Protein AF-A0A3C7W5Q2-F1 (afdb_monomer_lite)

Foldseek 3Di:
DPPPPDPPLVVQVVVLVVQLVVCVVVVPDPNVVSVCSCLPRCVVVVSDPNVVSVCVCPPPVNVVVVVVVVVVVVCVVVVVVVVVVVVVCVVPVVPPD

Structure (mmCIF, N/CA/C/O backbone):
data_AF-A0A3C7W5Q2-F1
#
_entry.id   AF-A0A3C7W5Q2-F1
#
loop_
_atom_site.group_PDB
_atom_site.id
_atom_site.type_symbol
_atom_site.label_atom_id
_atom_site.label_alt_id
_atom_site.label_comp_id
_atom_site.label_asym_id
_atom_site.label_entity_id
_atom_site.label_seq_id
_atom_site.pdbx_PDB_ins_code
_atom_site.Cartn_x
_atom_site.Cartn_y
_atom_site.Cartn_z
_atom_site.occupancy
_atom_site.B_iso_or_equiv
_atom_site.auth_seq_id
_atom_site.auth_comp_id
_atom_site.auth_asym_id
_atom_site.auth_atom_id
_atom_site.pdbx_PDB_model_num
ATOM 1 N N . MET A 1 1 ? -21.790 -16.860 13.329 1.00 45.69 1 MET A N 1
ATOM 2 C CA . MET A 1 1 ? -22.391 -16.917 14.684 1.00 45.6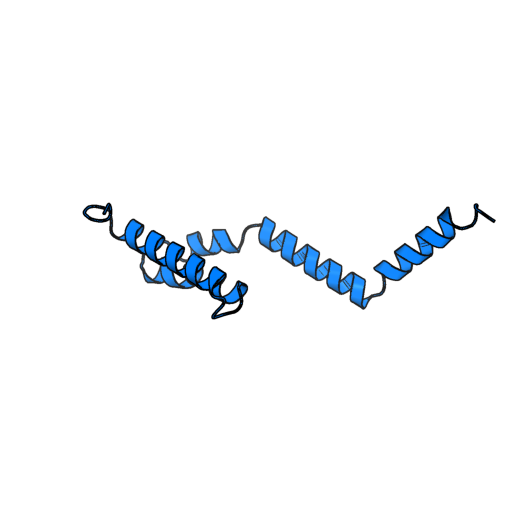9 1 MET A CA 1
ATOM 3 C C . MET A 1 1 ? -21.328 -16.984 15.803 1.00 45.69 1 MET A C 1
ATOM 5 O O . MET A 1 1 ? -21.546 -17.650 16.798 1.00 45.69 1 MET A O 1
ATOM 9 N N . ALA A 1 2 ? -20.196 -16.266 15.691 1.00 52.53 2 ALA A N 1
ATOM 10 C CA . ALA A 1 2 ? -19.092 -16.318 16.675 1.00 52.53 2 ALA A CA 1
ATOM 11 C C . ALA A 1 2 ? -18.654 -14.933 17.215 1.00 52.53 2 ALA A C 1
ATOM 13 O O . ALA A 1 2 ? -17.579 -14.800 17.785 1.00 52.53 2 ALA A O 1
ATOM 14 N N . ALA A 1 3 ? -19.464 -13.886 17.018 1.00 57.75 3 ALA A N 1
ATOM 15 C CA . ALA A 1 3 ? -19.103 -12.506 17.375 1.00 57.75 3 ALA A CA 1
ATOM 16 C C . ALA A 1 3 ? -19.516 -12.090 18.802 1.00 57.75 3 ALA A C 1
ATOM 18 O O . ALA A 1 3 ? -19.048 -11.072 19.305 1.00 57.75 3 ALA A O 1
ATOM 19 N N . ALA A 1 4 ? -20.391 -12.854 19.463 1.00 55.75 4 ALA A N 1
ATOM 20 C CA . ALA A 1 4 ? -20.905 -12.509 20.785 1.00 55.75 4 ALA A CA 1
ATOM 21 C C . ALA A 1 4 ? -19.862 -12.852 21.865 1.00 55.75 4 ALA A C 1
ATOM 23 O O . ALA A 1 4 ? -19.787 -13.991 22.315 1.00 55.75 4 ALA A O 1
ATOM 24 N N . GLY A 1 5 ? -19.028 -11.873 22.232 1.00 70.38 5 GLY A N 1
ATOM 25 C CA . GLY A 1 5 ? -18.045 -11.979 23.322 1.00 70.38 5 GLY A CA 1
ATOM 26 C C . GLY A 1 5 ? -16.597 -11.643 22.948 1.00 70.38 5 GLY A C 1
ATOM 27 O O . GLY A 1 5 ? -15.733 -11.670 23.818 1.00 70.38 5 GLY A O 1
ATOM 28 N N . GLN A 1 6 ? -16.309 -11.320 21.683 1.00 77.44 6 GLN A N 1
ATOM 29 C CA . GLN A 1 6 ? -14.967 -10.891 21.274 1.00 77.44 6 GLN A CA 1
ATOM 30 C C . GLN A 1 6 ? -14.714 -9.423 21.659 1.00 77.44 6 GLN A C 1
ATOM 32 O O . GLN A 1 6 ? -15.632 -8.602 21.566 1.00 77.44 6 GLN A O 1
ATOM 37 N N . PRO A 1 7 ? -13.483 -9.065 22.063 1.00 84.38 7 PRO A N 1
ATOM 38 C CA . PRO A 1 7 ? -13.144 -7.689 22.393 1.00 84.38 7 PRO A CA 1
ATOM 39 C C . PRO A 1 7 ? -13.307 -6.789 21.157 1.00 84.38 7 PRO A C 1
ATOM 41 O O . PRO A 1 7 ? -12.972 -7.178 20.038 1.00 84.38 7 PRO A O 1
ATOM 44 N N . VAL A 1 8 ? -13.813 -5.568 21.369 1.00 86.00 8 VAL A N 1
ATOM 45 C CA . VAL A 1 8 ? -14.139 -4.587 20.311 1.00 86.00 8 VAL A CA 1
ATOM 46 C C . VAL A 1 8 ? -13.026 -4.415 19.258 1.00 86.00 8 VAL A C 1
ATOM 48 O O . VAL A 1 8 ? -13.357 -4.406 18.071 1.00 86.00 8 VAL A O 1
ATOM 51 N N . PRO A 1 9 ? -11.725 -4.375 19.617 1.00 88.00 9 PRO A N 1
ATOM 52 C CA . PRO A 1 9 ? -10.640 -4.291 18.638 1.00 88.00 9 PRO A CA 1
ATOM 53 C C . PRO A 1 9 ? -10.646 -5.417 17.594 1.00 88.00 9 PRO A C 1
ATOM 55 O O . PRO A 1 9 ? -10.415 -5.165 16.414 1.00 88.00 9 PRO A O 1
ATOM 58 N N . VAL A 1 10 ? -10.967 -6.652 17.996 1.00 90.31 10 VAL A N 1
ATOM 59 C CA . VAL A 1 10 ? -10.998 -7.817 17.093 1.00 90.31 10 VAL A CA 1
ATOM 60 C C . VAL A 1 10 ? -12.120 -7.678 16.067 1.00 90.31 10 VAL A C 1
ATOM 62 O O . VAL A 1 10 ? -11.924 -7.980 14.891 1.00 90.31 10 VAL A O 1
ATOM 65 N N . LEU A 1 11 ? -13.281 -7.174 16.491 1.00 91.25 11 LEU A N 1
ATOM 66 C CA . LEU A 1 11 ? -14.417 -6.939 15.599 1.00 91.25 11 LEU A CA 1
ATOM 67 C C . LEU A 1 11 ? -14.100 -5.857 14.562 1.00 91.25 11 LEU A C 1
ATOM 69 O O . LEU A 1 11 ? -14.429 -6.028 13.390 1.00 91.25 11 LEU A O 1
ATOM 73 N N . VAL A 1 12 ? -13.424 -4.780 14.975 1.00 91.69 12 VAL A N 1
ATOM 74 C CA . VAL A 1 12 ? -13.002 -3.705 14.065 1.00 91.69 12 VAL A CA 1
ATOM 75 C C . VAL A 1 12 ? -12.015 -4.232 13.027 1.00 91.69 12 VAL A C 1
ATOM 77 O O . VAL A 1 12 ? -12.227 -4.032 11.833 1.00 91.69 12 VAL A O 1
ATOM 80 N N . VAL A 1 13 ? -10.972 -4.952 13.451 1.00 93.31 13 VAL A N 1
ATOM 81 C CA . VAL A 1 13 ? -9.978 -5.525 12.528 1.00 93.31 13 VAL A CA 1
ATOM 82 C C . VAL A 1 13 ? -10.635 -6.491 11.543 1.00 93.31 13 VAL A C 1
ATOM 84 O O . VAL A 1 13 ? -10.372 -6.412 10.344 1.00 93.31 13 VAL A O 1
ATOM 87 N N . ALA A 1 14 ? -11.526 -7.364 12.019 1.00 93.62 14 ALA A N 1
ATOM 88 C CA . ALA A 1 14 ? -12.246 -8.300 11.161 1.00 93.62 14 ALA A CA 1
ATOM 89 C C . ALA A 1 14 ? -13.153 -7.578 10.150 1.00 93.62 14 ALA A C 1
ATOM 91 O O . ALA A 1 14 ? -13.166 -7.943 8.975 1.00 93.62 14 ALA A O 1
ATOM 92 N N . ALA A 1 15 ? -13.871 -6.535 10.575 1.00 93.75 15 ALA A N 1
ATOM 93 C CA . ALA A 1 15 ? -14.715 -5.739 9.687 1.00 93.75 15 ALA A CA 1
ATOM 94 C C . ALA A 1 15 ? -13.890 -5.032 8.601 1.00 93.75 15 ALA A C 1
ATOM 96 O O . ALA A 1 15 ? -14.250 -5.091 7.425 1.00 93.75 15 ALA A O 1
ATOM 97 N N . VAL A 1 16 ? -12.758 -4.427 8.976 1.00 94.12 16 VAL A N 1
ATOM 98 C CA . VAL A 1 16 ? -11.824 -3.790 8.033 1.00 94.12 16 VAL A CA 1
ATOM 99 C C . VAL A 1 16 ? -11.253 -4.814 7.052 1.00 94.12 16 VAL A C 1
ATOM 101 O O . VAL A 1 16 ? -11.226 -4.557 5.852 1.00 94.12 16 VAL A O 1
ATOM 104 N N . ALA A 1 17 ? -10.848 -5.992 7.529 1.00 93.94 17 ALA A N 1
ATOM 105 C CA . ALA A 1 17 ? -10.315 -7.051 6.676 1.00 93.94 17 ALA A CA 1
ATOM 106 C C . ALA A 1 17 ? -11.353 -7.550 5.657 1.00 93.94 17 ALA A C 1
ATOM 108 O O . ALA A 1 17 ? -11.047 -7.655 4.469 1.00 93.94 17 ALA A O 1
ATOM 109 N N . VAL A 1 18 ? -12.591 -7.806 6.096 1.00 95.44 18 VAL A N 1
ATOM 110 C CA . VAL A 1 18 ? -13.689 -8.206 5.202 1.00 95.44 18 VAL A CA 1
ATOM 111 C C . VAL A 1 18 ? -13.984 -7.106 4.187 1.00 95.44 18 VAL A C 1
ATOM 113 O O . VAL A 1 18 ? -14.136 -7.404 3.005 1.00 95.44 18 VAL A O 1
ATOM 116 N N . LEU A 1 19 ? -14.006 -5.841 4.614 1.00 94.06 19 LEU A N 1
ATOM 117 C CA . LEU A 1 19 ? -14.204 -4.709 3.714 1.00 94.06 19 LEU A CA 1
ATOM 118 C C . LEU A 1 19 ? -13.115 -4.649 2.632 1.00 94.06 19 LEU A C 1
ATOM 120 O O . LEU A 1 19 ? -13.450 -4.526 1.456 1.00 94.06 19 LEU A O 1
ATOM 124 N N . CYS A 1 20 ? -11.839 -4.801 3.004 1.00 94.38 20 CYS A N 1
ATOM 125 C CA . CYS A 1 20 ? -10.731 -4.839 2.047 1.00 94.38 20 CYS A CA 1
ATOM 126 C C . CYS A 1 20 ? -10.874 -5.990 1.048 1.00 94.38 20 CYS A C 1
ATOM 128 O O . CYS A 1 20 ? -10.709 -5.772 -0.148 1.00 94.38 20 CYS A O 1
ATOM 130 N N . VAL A 1 21 ? -11.223 -7.196 1.511 1.00 94.75 21 VAL A N 1
ATOM 131 C CA . VAL A 1 21 ? -11.431 -8.358 0.630 1.00 94.75 21 VAL A CA 1
ATOM 132 C C . VAL A 1 21 ? -12.567 -8.101 -0.357 1.00 94.75 21 VAL A C 1
ATOM 134 O O . VAL A 1 21 ? -12.406 -8.326 -1.553 1.00 94.75 21 VAL A O 1
ATOM 137 N N . VAL A 1 22 ? -13.699 -7.588 0.126 1.00 95.31 22 VAL A N 1
ATOM 138 C CA . VAL A 1 22 ? -14.845 -7.240 -0.722 1.00 95.31 22 VAL A CA 1
ATOM 139 C C . VAL A 1 22 ? -14.429 -6.194 -1.759 1.00 95.31 22 VAL A C 1
ATOM 141 O O . VAL A 1 22 ? -14.668 -6.381 -2.948 1.00 95.31 22 VAL A O 1
ATOM 144 N N . TRP A 1 23 ? -13.747 -5.123 -1.355 1.00 95.19 23 TRP A N 1
ATOM 145 C CA . TRP A 1 23 ? -13.309 -4.080 -2.288 1.00 95.19 23 TRP A CA 1
ATOM 146 C C . TRP A 1 23 ? -12.214 -4.541 -3.254 1.00 95.19 23 TRP A C 1
ATOM 148 O O . TRP A 1 23 ? -12.170 -4.051 -4.375 1.00 95.19 23 TRP A O 1
ATOM 158 N N . TRP A 1 24 ? -11.358 -5.491 -2.887 1.00 93.38 24 TRP A N 1
ATOM 159 C CA . TRP A 1 24 ? -10.425 -6.085 -3.847 1.00 93.38 24 TRP A CA 1
ATOM 160 C C . TRP A 1 24 ? -11.126 -6.960 -4.888 1.00 93.38 24 TRP A C 1
ATOM 162 O O . TRP A 1 24 ? -10.667 -7.008 -6.019 1.00 93.38 24 TRP A O 1
ATOM 172 N N . ILE A 1 25 ? -12.233 -7.624 -4.539 1.00 94.88 25 ILE A N 1
ATOM 173 C CA . ILE A 1 25 ? -12.992 -8.466 -5.480 1.00 94.88 25 ILE A CA 1
ATOM 174 C C . ILE A 1 25 ? -13.841 -7.619 -6.431 1.00 94.88 25 ILE A C 1
ATOM 176 O O . ILE A 1 25 ? -13.900 -7.899 -7.625 1.00 94.88 25 ILE A O 1
ATOM 180 N N . P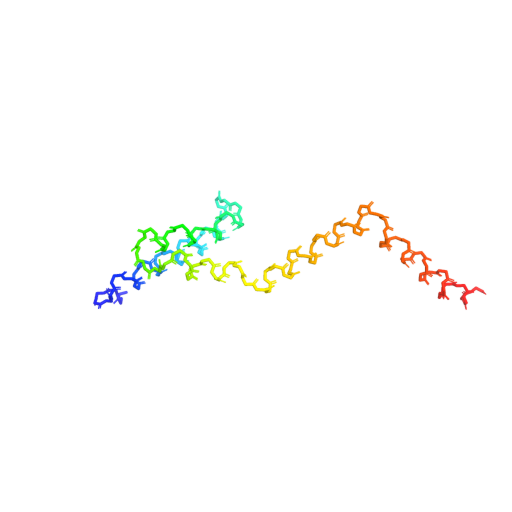HE A 1 26 ? -14.533 -6.610 -5.900 1.00 95.25 26 PHE A N 1
ATOM 181 C CA . PHE A 1 26 ? -15.456 -5.785 -6.686 1.00 95.25 26 PHE A CA 1
ATOM 182 C C . PHE A 1 26 ? -14.785 -4.575 -7.346 1.00 95.25 26 PHE A C 1
ATOM 184 O O . PHE A 1 26 ? -15.441 -3.880 -8.116 1.00 95.25 26 PHE A O 1
ATOM 191 N N . GLU A 1 27 ? -13.519 -4.306 -7.015 1.00 91.62 27 GLU A N 1
ATOM 192 C CA . GLU A 1 27 ? -12.705 -3.197 -7.527 1.00 91.62 27 GLU A CA 1
ATOM 193 C C . GLU A 1 27 ? -13.454 -1.847 -7.662 1.00 91.62 27 GLU A C 1
ATOM 195 O O . GLU A 1 27 ? -13.335 -1.176 -8.689 1.00 91.62 27 GLU A O 1
ATOM 200 N N . PRO A 1 28 ? -14.215 -1.375 -6.647 1.00 90.75 28 PRO A N 1
ATOM 201 C CA . PRO A 1 28 ? -14.863 -0.065 -6.733 1.00 90.75 28 PRO A CA 1
ATOM 202 C C . PRO A 1 28 ? -13.837 1.082 -6.753 1.00 90.75 28 PRO A C 1
ATOM 204 O O . PRO A 1 28 ? -14.144 2.188 -7.193 1.00 90.75 28 PRO A O 1
ATOM 207 N N . LEU A 1 29 ? -12.623 0.824 -6.257 1.00 90.94 29 LEU A N 1
ATOM 208 C CA . LEU A 1 29 ? -11.479 1.728 -6.239 1.00 90.94 29 LEU A CA 1
ATOM 209 C C . LEU A 1 29 ? -10.218 0.967 -6.673 1.00 90.94 29 LEU A C 1
ATOM 211 O O . LEU A 1 29 ? -10.144 -0.249 -6.477 1.00 90.94 29 LEU A O 1
ATOM 215 N N . PRO A 1 30 ? -9.188 1.666 -7.191 1.00 91.06 30 PRO A N 1
ATOM 216 C CA . PRO A 1 30 ? -7.907 1.046 -7.499 1.00 91.06 30 PRO A CA 1
ATOM 217 C C . PRO A 1 30 ? -7.325 0.322 -6.281 1.00 91.06 30 PRO A C 1
ATOM 219 O O . PRO A 1 30 ? -7.307 0.874 -5.178 1.00 91.06 30 PRO A O 1
ATOM 222 N N . ILE A 1 31 ? -6.770 -0.873 -6.500 1.00 91.12 31 ILE A N 1
ATOM 223 C CA . ILE A 1 31 ? -6.171 -1.729 -5.459 1.00 91.12 31 ILE A CA 1
ATOM 224 C C . ILE A 1 31 ? -5.258 -0.948 -4.488 1.00 91.12 31 ILE A C 1
ATOM 226 O O . ILE A 1 31 ? -5.411 -1.143 -3.280 1.00 91.12 31 ILE A O 1
ATOM 230 N N . PRO A 1 32 ? -4.369 -0.025 -4.933 1.00 89.56 32 PRO A N 1
ATOM 231 C CA . PRO A 1 32 ? -3.520 0.740 -4.017 1.00 89.56 32 PRO A CA 1
ATOM 232 C C . PRO A 1 32 ? -4.305 1.615 -3.035 1.00 89.56 32 PRO A C 1
ATOM 234 O O . PRO A 1 32 ? -3.903 1.74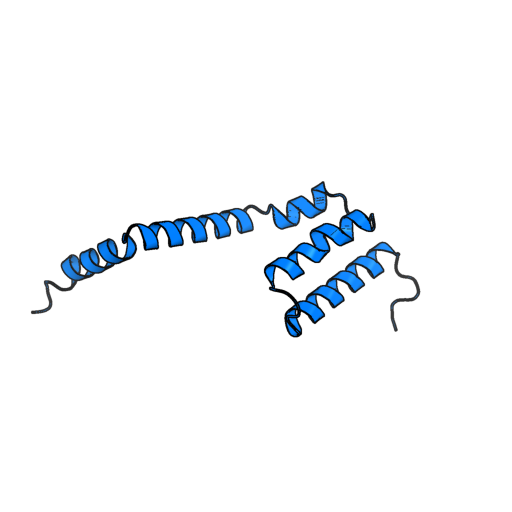4 -1.884 1.00 89.56 32 PRO A O 1
ATOM 237 N N . VAL A 1 33 ? -5.427 2.193 -3.472 1.00 91.19 33 VAL A N 1
ATOM 238 C CA . VAL A 1 33 ? -6.275 3.056 -2.637 1.00 91.19 33 VAL A CA 1
ATOM 239 C C . VAL A 1 33 ? -6.986 2.220 -1.578 1.00 91.19 33 VAL A C 1
ATOM 241 O O . VAL A 1 33 ? -6.946 2.566 -0.400 1.00 91.19 33 VAL A O 1
ATOM 244 N N . THR A 1 34 ? -7.559 1.078 -1.969 1.00 92.75 34 THR A N 1
ATOM 245 C CA . THR A 1 34 ? -8.174 0.125 -1.030 1.00 92.75 34 THR A CA 1
ATOM 246 C C . THR A 1 34 ? -7.162 -0.370 0.004 1.00 92.75 34 THR A C 1
ATOM 248 O O . THR A 1 34 ? -7.469 -0.434 1.193 1.00 92.75 34 THR A O 1
ATOM 251 N N . SER A 1 35 ? -5.922 -0.641 -0.409 1.00 91.44 35 SER A N 1
ATOM 252 C CA . SER A 1 35 ? -4.858 -1.084 0.499 1.00 91.44 35 SER A CA 1
ATOM 253 C C . SER A 1 35 ? -4.445 -0.033 1.533 1.00 91.44 35 SER A C 1
ATOM 255 O O . SER A 1 35 ? -3.859 -0.404 2.544 1.00 91.44 35 SER A O 1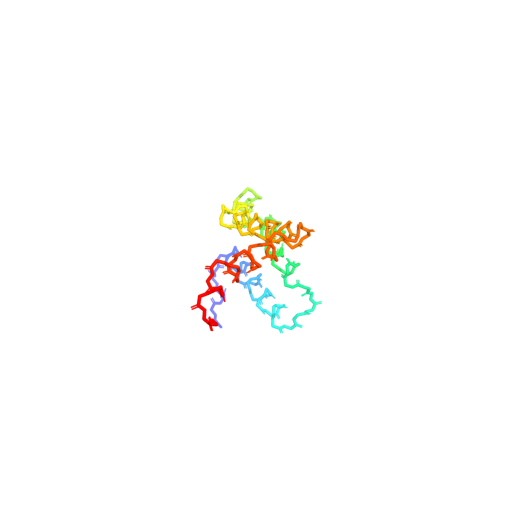
ATOM 257 N N . LEU A 1 36 ? -4.753 1.255 1.339 1.00 92.06 36 LEU A N 1
ATOM 258 C CA . LEU A 1 36 ? -4.510 2.314 2.332 1.00 92.06 36 LEU A CA 1
ATOM 259 C C . LEU A 1 36 ? -5.632 2.432 3.373 1.00 92.06 36 LEU A C 1
ATOM 261 O O . LEU A 1 36 ? -5.478 3.143 4.363 1.00 92.06 36 LEU A O 1
ATOM 265 N N . LEU A 1 37 ? -6.757 1.739 3.192 1.00 92.62 37 LEU A N 1
ATOM 266 C CA . LEU A 1 37 ? -7.898 1.836 4.100 1.00 92.62 37 LEU A CA 1
ATOM 267 C C . LEU A 1 37 ? -7.561 1.414 5.547 1.00 92.62 37 LEU A C 1
ATOM 269 O O . LEU A 1 37 ? -7.880 2.177 6.463 1.00 92.62 37 LEU A O 1
ATOM 273 N N . PRO A 1 38 ? -6.855 0.293 5.805 1.00 91.69 38 PRO A N 1
ATOM 274 C CA . PRO A 1 38 ? -6.434 -0.068 7.160 1.00 91.69 38 PRO A CA 1
ATOM 275 C C . PRO A 1 38 ? -5.490 0.963 7.791 1.00 91.69 38 PRO A C 1
ATOM 277 O O . PRO A 1 38 ? -5.562 1.180 9.001 1.00 91.69 38 PRO A O 1
ATOM 280 N N . LEU A 1 39 ? -4.659 1.632 6.976 1.00 92.19 39 LEU A N 1
ATOM 281 C CA . LEU A 1 39 ? -3.744 2.686 7.424 1.00 92.19 39 LEU A CA 1
ATOM 282 C C . LEU A 1 39 ? -4.497 3.837 8.105 1.00 92.19 39 LEU A C 1
ATOM 284 O O . LEU A 1 39 ? -4.012 4.394 9.083 1.00 92.19 39 LEU A O 1
ATOM 288 N N . ALA A 1 40 ? -5.680 4.186 7.595 1.00 90.25 40 ALA A N 1
ATOM 289 C CA . ALA A 1 40 ? -6.510 5.251 8.147 1.00 90.25 40 ALA A CA 1
ATOM 290 C C . ALA A 1 40 ? -7.462 4.743 9.240 1.00 90.25 40 ALA A C 1
ATOM 292 O O . ALA A 1 40 ? -7.572 5.351 10.302 1.00 90.25 40 ALA A O 1
ATOM 293 N N . VAL A 1 41 ? -8.152 3.624 9.003 1.00 92.06 41 VAL A N 1
ATOM 294 C CA . VAL A 1 41 ? -9.263 3.181 9.861 1.00 92.06 41 VAL A CA 1
ATOM 295 C C . VAL A 1 41 ? -8.783 2.600 11.193 1.00 92.06 41 VAL A C 1
ATOM 297 O O . VAL A 1 41 ? -9.383 2.888 12.227 1.00 92.06 41 VAL A O 1
ATOM 300 N N . LEU A 1 42 ? -7.701 1.815 11.205 1.00 91.88 42 LEU A N 1
ATOM 301 C CA . LEU A 1 42 ? -7.204 1.170 12.428 1.00 91.88 42 LEU A CA 1
ATOM 302 C C . LEU A 1 42 ? -6.710 2.159 13.502 1.00 91.88 42 LEU A C 1
ATOM 304 O O . LEU A 1 42 ? -7.077 1.968 14.666 1.00 91.88 42 LEU A O 1
ATOM 308 N N . PRO A 1 43 ? -5.944 3.220 13.171 1.00 91.88 43 PRO A N 1
ATOM 309 C CA . PRO A 1 43 ? -5.564 4.214 14.168 1.00 91.88 43 PRO A CA 1
ATOM 310 C C . PRO A 1 43 ? -6.719 5.129 14.575 1.00 91.88 43 PRO A C 1
ATOM 312 O O . PRO A 1 43 ? -6.817 5.482 15.748 1.00 91.88 43 PRO A O 1
ATOM 315 N N . LEU A 1 44 ? -7.641 5.460 13.661 1.00 90.38 44 LEU A N 1
ATOM 316 C CA . LEU A 1 44 ? -8.846 6.230 14.006 1.00 90.38 44 LEU A CA 1
ATOM 317 C C . LEU A 1 44 ? -9.770 5.470 14.965 1.00 90.38 44 LEU A C 1
ATOM 319 O O . LEU A 1 44 ? -10.394 6.077 15.831 1.00 90.38 44 LEU A O 1
ATOM 323 N N . ALA A 1 45 ? -9.835 4.145 14.841 1.00 89.19 45 ALA A N 1
ATOM 324 C CA . ALA A 1 45 ? -10.585 3.289 15.752 1.00 89.19 45 ALA A CA 1
ATOM 325 C C . ALA A 1 45 ? -9.855 3.012 17.084 1.00 89.19 45 ALA A C 1
ATOM 327 O O . ALA A 1 45 ? -10.382 2.279 17.919 1.00 89.19 45 ALA A O 1
ATOM 328 N N . GLY A 1 46 ? -8.649 3.560 17.289 1.00 87.31 46 GLY A N 1
ATOM 329 C CA . GLY A 1 46 ? -7.854 3.364 18.507 1.00 87.31 46 GLY A CA 1
ATOM 330 C C . GLY A 1 46 ? -7.331 1.937 18.700 1.00 87.31 46 GLY A C 1
ATOM 331 O O . GLY A 1 46 ? -6.944 1.578 19.808 1.00 87.31 46 GLY A O 1
ATOM 332 N N . VAL A 1 47 ? -7.338 1.114 17.645 1.00 90.75 47 VAL A N 1
ATOM 333 C CA . VAL A 1 47 ? -6.890 -0.289 17.694 1.00 90.75 47 VAL A CA 1
ATOM 334 C C . VAL A 1 47 ? -5.366 -0.374 17.697 1.00 90.75 47 VAL A C 1
ATOM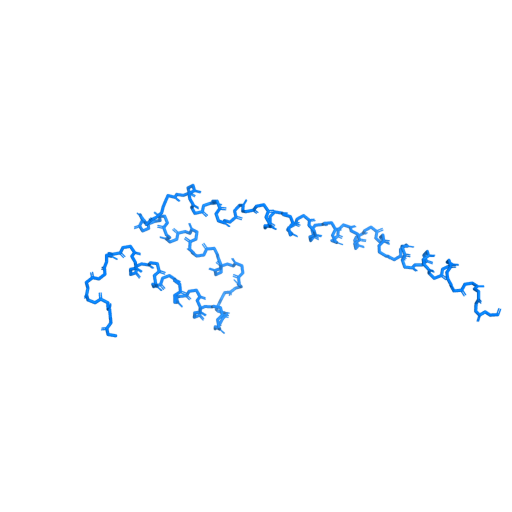 336 O O . VAL A 1 47 ? -4.799 -1.199 18.406 1.00 90.75 47 VAL A O 1
ATOM 339 N N . LEU A 1 48 ? -4.716 0.468 16.893 1.00 90.88 48 LEU A N 1
ATOM 340 C CA . LEU A 1 48 ? -3.264 0.537 16.748 1.00 90.88 48 LEU A CA 1
ATOM 341 C C . LEU A 1 48 ? -2.809 1.994 16.754 1.00 90.88 48 LEU A C 1
ATOM 343 O O . LEU A 1 48 ? -3.555 2.895 16.372 1.00 90.88 48 LEU A O 1
ATOM 347 N N . THR A 1 49 ? -1.564 2.241 17.133 1.00 91.38 49 THR A N 1
ATOM 348 C CA . THR A 1 49 ? -0.959 3.569 17.009 1.00 91.38 49 THR A CA 1
ATOM 349 C C . THR A 1 49 ? -0.586 3.875 15.550 1.00 91.38 49 THR A C 1
ATOM 351 O O . THR A 1 49 ? -0.292 2.960 14.771 1.00 91.38 49 THR A O 1
ATOM 354 N N . PRO A 1 50 ? -0.517 5.161 15.150 1.00 88.88 50 PRO A N 1
ATOM 355 C CA . PRO A 1 50 ? -0.054 5.538 13.812 1.00 88.88 50 PRO A CA 1
ATOM 356 C C . PRO A 1 50 ? 1.350 5.009 13.488 1.00 88.88 50 PRO A C 1
ATOM 358 O O . PRO A 1 50 ? 1.641 4.689 12.338 1.00 88.88 50 PRO A O 1
ATOM 361 N N . ALA A 1 51 ? 2.212 4.888 14.503 1.00 90.44 51 ALA A N 1
ATOM 362 C CA . ALA A 1 51 ? 3.556 4.348 14.350 1.00 90.44 51 ALA A CA 1
ATOM 363 C C . ALA A 1 51 ? 3.533 2.847 14.020 1.00 90.44 51 ALA A C 1
ATOM 365 O O . ALA A 1 51 ? 4.176 2.437 13.057 1.00 90.44 51 ALA A O 1
ATOM 366 N N . GLU A 1 52 ? 2.769 2.041 14.763 1.00 91.38 52 GLU A N 1
ATOM 367 C CA . GLU A 1 52 ? 2.645 0.591 14.528 1.00 91.38 52 GLU A CA 1
ATOM 368 C C . GLU A 1 52 ? 2.076 0.288 13.143 1.00 91.38 52 GLU A C 1
ATOM 370 O O . GLU A 1 52 ? 2.591 -0.562 12.416 1.00 91.38 52 GLU A O 1
ATOM 375 N N . VAL A 1 53 ? 1.046 1.032 12.747 1.00 91.00 53 VAL A N 1
ATOM 376 C CA . VAL A 1 53 ? 0.429 0.901 11.427 1.00 91.00 53 VAL A CA 1
ATOM 377 C C . VAL A 1 53 ? 1.397 1.355 10.333 1.00 91.00 53 VAL A C 1
ATOM 379 O O . VAL A 1 53 ? 1.554 0.665 9.329 1.00 91.00 53 VAL A O 1
ATOM 382 N N . GLY A 1 54 ? 2.127 2.452 10.548 1.00 89.88 54 GLY A N 1
ATOM 383 C CA . GLY A 1 54 ? 3.151 2.937 9.623 1.00 89.88 54 GLY A CA 1
ATOM 384 C C . GLY A 1 54 ? 4.290 1.941 9.382 1.00 89.88 54 GLY A C 1
ATOM 385 O O . GLY A 1 54 ? 4.758 1.829 8.250 1.00 89.88 54 GLY A O 1
ATOM 386 N N . GLN A 1 55 ? 4.699 1.166 10.393 1.00 91.19 55 GLN A N 1
ATOM 387 C CA . GLN A 1 55 ? 5.746 0.143 10.239 1.00 91.19 55 GLN A CA 1
ATOM 388 C C . GLN A 1 55 ? 5.357 -0.960 9.243 1.00 91.19 55 GLN A C 1
ATOM 390 O O . GLN A 1 55 ? 6.212 -1.449 8.506 1.00 91.19 55 GLN A O 1
ATOM 395 N N . ALA A 1 56 ? 4.072 -1.322 9.165 1.00 88.88 56 ALA A N 1
ATOM 396 C CA . ALA A 1 56 ? 3.606 -2.334 8.217 1.00 88.88 56 ALA A CA 1
ATOM 397 C C . ALA A 1 56 ? 3.728 -1.867 6.752 1.00 88.88 56 ALA A C 1
ATOM 399 O O . ALA A 1 56 ? 4.077 -2.658 5.876 1.00 88.88 56 ALA A O 1
ATOM 400 N N . TYR A 1 57 ? 3.495 -0.578 6.487 1.00 89.50 57 TYR A N 1
ATOM 401 C CA . TYR A 1 57 ? 3.570 0.008 5.141 1.00 89.50 57 TYR A CA 1
ATOM 402 C C . TYR A 1 57 ? 4.981 0.488 4.779 1.00 89.50 57 TYR A C 1
ATOM 404 O O . TYR A 1 57 ? 5.353 0.497 3.608 1.00 89.50 57 TYR A O 1
ATOM 412 N N . GLY A 1 58 ? 5.781 0.856 5.780 1.00 89.81 58 GLY A N 1
ATOM 413 C CA . GLY A 1 58 ? 7.181 1.254 5.640 1.00 89.81 58 GLY A CA 1
ATOM 414 C C . GLY A 1 58 ? 8.169 0.087 5.648 1.00 89.81 58 GLY A C 1
ATOM 415 O O . GLY A 1 58 ? 9.360 0.311 5.854 1.00 89.81 58 GLY A O 1
ATOM 416 N N . SER A 1 59 ? 7.700 -1.152 5.462 1.00 92.38 59 SER A N 1
ATOM 417 C CA . SER A 1 59 ? 8.561 -2.335 5.481 1.00 92.38 59 SER A CA 1
ATOM 418 C C . SER A 1 59 ? 9.708 -2.203 4.468 1.00 92.38 59 SER A C 1
ATOM 420 O O . SER A 1 59 ? 9.467 -1.806 3.320 1.00 92.38 59 SER A O 1
ATOM 422 N N . PRO A 1 60 ? 10.945 -2.599 4.830 1.00 94.50 60 PRO A N 1
ATOM 423 C CA . PRO A 1 60 ? 12.084 -2.578 3.916 1.00 94.50 60 PRO A CA 1
ATOM 424 C C . PRO A 1 60 ? 11.794 -3.270 2.582 1.00 94.50 60 PRO A C 1
ATOM 426 O O . PRO A 1 60 ? 12.230 -2.793 1.542 1.00 94.50 60 PRO A O 1
ATOM 429 N N . LEU A 1 61 ? 11.002 -4.349 2.581 1.00 95.56 61 LEU A N 1
ATOM 430 C CA . LEU A 1 61 ? 10.629 -5.062 1.356 1.00 95.56 61 LEU A CA 1
ATOM 431 C C . LEU A 1 61 ? 9.797 -4.202 0.394 1.00 95.56 61 LEU A C 1
ATOM 433 O O . LEU A 1 61 ? 10.015 -4.260 -0.814 1.00 95.56 61 LEU A O 1
ATOM 437 N N . ILE A 1 62 ? 8.879 -3.382 0.915 1.00 93.88 62 ILE A N 1
ATOM 438 C CA . ILE A 1 62 ? 8.050 -2.480 0.102 1.00 93.88 62 ILE A CA 1
ATOM 439 C C . ILE A 1 62 ? 8.935 -1.400 -0.526 1.00 93.88 62 ILE A C 1
ATOM 441 O O . ILE A 1 62 ? 8.825 -1.127 -1.722 1.00 93.88 62 ILE A O 1
ATOM 445 N N . LEU A 1 63 ? 9.858 -0.833 0.256 1.00 94.56 63 LEU A N 1
ATOM 446 C CA . LEU A 1 63 ? 10.812 0.170 -0.227 1.00 94.56 63 LEU A CA 1
ATOM 447 C C . LEU A 1 63 ? 11.777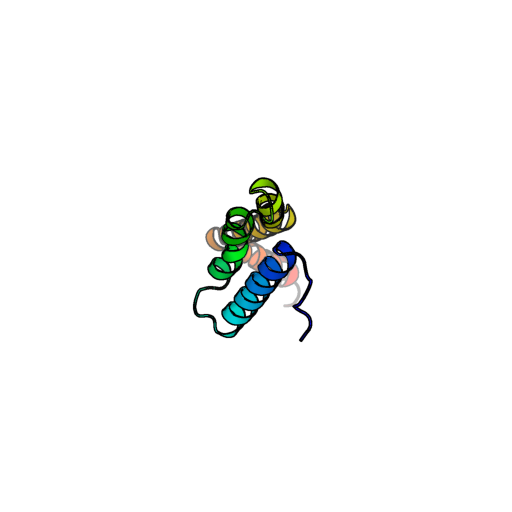 -0.408 -1.270 1.00 94.56 63 LEU A C 1
ATOM 449 O O . LEU A 1 63 ? 12.056 0.245 -2.275 1.00 94.56 63 LEU A O 1
ATOM 453 N N . LEU A 1 64 ? 12.247 -1.642 -1.071 1.00 96.94 64 LEU A N 1
ATOM 454 C CA . LEU A 1 64 ? 13.087 -2.353 -2.036 1.00 96.94 64 LEU A CA 1
ATOM 455 C C . LEU A 1 64 ? 12.341 -2.609 -3.350 1.00 96.94 64 LEU A C 1
ATOM 457 O O . LEU A 1 64 ? 12.898 -2.368 -4.420 1.00 96.94 64 LEU A O 1
ATOM 461 N N . LEU A 1 65 ? 11.080 -3.044 -3.284 1.00 96.81 65 LEU A N 1
ATOM 462 C CA . LEU A 1 65 ? 10.247 -3.254 -4.467 1.00 96.81 65 LEU A CA 1
ATOM 463 C C . LEU A 1 65 ? 9.999 -1.938 -5.220 1.00 96.81 65 LEU A C 1
ATOM 465 O O . LEU A 1 65 ? 10.162 -1.887 -6.439 1.00 96.81 65 LEU A O 1
ATOM 469 N N . LEU A 1 66 ? 9.670 -0.862 -4.497 1.00 95.94 66 LEU A N 1
ATOM 470 C CA . LEU A 1 66 ? 9.517 0.477 -5.069 1.00 95.94 66 LEU A CA 1
ATOM 471 C C . LEU A 1 66 ? 10.806 0.938 -5.761 1.00 95.94 66 LEU A C 1
ATOM 473 O O . LEU A 1 66 ? 10.755 1.411 -6.896 1.00 95.94 66 LEU A O 1
ATOM 477 N N . GLY A 1 67 ? 11.957 0.757 -5.109 1.00 96.75 67 GLY A N 1
ATOM 478 C CA . GLY A 1 67 ? 13.269 1.036 -5.689 1.00 96.75 67 GLY A CA 1
ATOM 479 C C . GLY A 1 67 ? 13.528 0.220 -6.957 1.00 96.75 67 GLY A C 1
ATOM 480 O O . GLY A 1 67 ? 13.959 0.778 -7.964 1.00 96.75 67 GLY A O 1
ATOM 481 N N . GLY A 1 68 ? 13.188 -1.072 -6.953 1.00 96.94 68 GLY A N 1
ATOM 482 C CA . GLY A 1 68 ? 13.268 -1.941 -8.129 1.00 96.94 68 GLY A CA 1
ATOM 483 C C . GLY A 1 68 ? 12.414 -1.442 -9.299 1.00 96.94 68 GLY A C 1
ATOM 484 O O . GLY A 1 68 ? 12.895 -1.382 -10.432 1.00 96.94 68 GLY A O 1
ATOM 485 N N . PHE A 1 69 ? 11.179 -1.007 -9.040 1.00 96.06 69 PHE A N 1
ATOM 486 C CA . PHE A 1 69 ? 10.324 -0.417 -10.074 1.00 96.06 69 PHE A CA 1
ATOM 487 C C . PHE A 1 69 ? 10.869 0.909 -10.604 1.00 96.06 69 PHE A C 1
ATOM 489 O O . PHE A 1 69 ? 10.861 1.123 -11.818 1.00 96.06 69 PHE A O 1
ATOM 496 N N . LEU A 1 70 ? 11.380 1.776 -9.728 1.00 97.31 70 LEU A N 1
ATOM 497 C CA . LEU A 1 70 ? 12.015 3.030 -10.134 1.00 97.31 70 LEU A CA 1
ATOM 498 C C . LEU A 1 70 ? 13.222 2.768 -11.041 1.00 97.31 70 LEU A C 1
ATOM 500 O O . LEU A 1 70 ? 13.301 3.335 -12.129 1.00 97.31 70 LEU A O 1
ATOM 504 N N . LEU A 1 71 ? 14.104 1.846 -10.645 1.00 96.69 71 LEU A N 1
ATOM 505 C CA . LEU A 1 71 ? 15.258 1.429 -11.444 1.00 96.69 71 LEU A CA 1
ATOM 506 C C . LEU A 1 71 ? 14.830 0.853 -12.800 1.00 96.69 71 LEU A C 1
ATOM 508 O O . LEU A 1 71 ? 15.393 1.235 -13.828 1.00 96.69 71 LEU A O 1
ATOM 512 N N . SER A 1 72 ? 13.804 -0.003 -12.829 1.00 96.62 72 SER A N 1
ATOM 513 C CA . SER A 1 72 ? 13.249 -0.554 -14.071 1.00 96.62 72 SER A CA 1
ATOM 514 C C . SER A 1 72 ? 12.760 0.549 -15.012 1.00 96.62 72 SER A C 1
ATOM 516 O O . SER A 1 72 ? 13.086 0.539 -16.200 1.00 96.62 72 SER A O 1
ATOM 518 N N . ARG A 1 73 ? 12.022 1.538 -14.493 1.00 96.06 73 ARG A N 1
ATOM 519 C CA . ARG A 1 73 ? 11.556 2.689 -15.284 1.00 96.06 73 ARG A CA 1
ATOM 520 C C . ARG A 1 73 ? 12.715 3.556 -15.773 1.00 96.06 73 ARG A C 1
ATOM 522 O O . ARG A 1 73 ? 12.718 3.976 -16.928 1.00 96.06 73 ARG A O 1
ATOM 529 N N . SER A 1 74 ? 13.735 3.786 -14.949 1.00 96.25 74 SER A N 1
ATOM 530 C CA . SER A 1 74 ? 14.945 4.508 -15.366 1.00 96.25 74 SER A CA 1
ATOM 531 C C . SER A 1 74 ? 15.721 3.769 -16.462 1.00 96.25 74 SER A C 1
ATOM 533 O O . SER A 1 74 ? 16.236 4.406 -17.385 1.00 96.25 74 SER A O 1
ATOM 535 N N . MET A 1 75 ? 15.784 2.434 -16.409 1.00 96.62 75 MET A N 1
ATOM 536 C CA . MET A 1 75 ? 16.387 1.606 -17.461 1.00 96.62 75 MET A CA 1
ATOM 537 C C . MET A 1 75 ? 15.598 1.647 -18.773 1.00 96.62 75 MET A C 1
ATOM 539 O O . MET A 1 75 ? 16.201 1.585 -19.853 1.00 96.62 75 MET A O 1
ATOM 543 N N . GLU A 1 76 ? 14.271 1.727 -18.689 1.00 96.62 76 GLU A N 1
ATOM 544 C CA . GLU A 1 76 ? 13.384 1.914 -19.837 1.00 96.62 76 GLU A CA 1
ATOM 545 C C . GLU A 1 76 ? 13.651 3.272 -20.496 1.00 96.62 76 GLU A C 1
ATOM 547 O O . GLU A 1 76 ? 14.044 3.318 -21.663 1.00 96.62 76 GLU A O 1
ATOM 552 N N . ALA A 1 77 ? 13.573 4.355 -19.716 1.00 95.50 77 ALA A N 1
ATOM 553 C CA . ALA A 1 77 ? 13.783 5.724 -20.187 1.00 95.50 77 ALA A CA 1
ATOM 554 C C . ALA A 1 77 ? 15.191 5.960 -20.764 1.00 95.50 77 ALA A C 1
ATOM 556 O O . ALA A 1 77 ? 15.351 6.673 -21.751 1.00 95.50 77 ALA A O 1
ATOM 557 N N . SER A 1 78 ? 16.218 5.328 -20.187 1.00 95.56 78 SER A N 1
ATOM 558 C CA . SER A 1 78 ? 17.607 5.458 -20.661 1.00 95.56 78 SER A CA 1
ATOM 559 C C . SER A 1 78 ? 17.934 4.553 -21.858 1.00 95.56 78 SER A C 1
ATOM 561 O O . SER A 1 78 ? 19.062 4.575 -22.358 1.00 95.56 78 SER A O 1
ATOM 563 N N . GLY A 1 79 ? 17.014 3.674 -22.277 1.00 94.25 79 GLY A N 1
ATOM 564 C CA . GLY A 1 79 ? 17.278 2.648 -23.294 1.00 94.25 79 GLY A CA 1
ATOM 565 C C . GLY A 1 79 ? 18.359 1.631 -22.892 1.00 94.25 79 GLY A C 1
ATOM 566 O O . GLY A 1 79 ? 18.893 0.919 -23.747 1.00 94.25 79 GLY A O 1
ATOM 567 N N . ALA A 1 80 ? 18.707 1.555 -21.602 1.00 94.38 80 ALA A N 1
ATOM 568 C CA . ALA A 1 80 ? 19.786 0.710 -21.091 1.00 94.38 80 ALA A CA 1
ATOM 569 C C . ALA A 1 80 ? 19.503 -0.776 -21.354 1.00 94.38 80 ALA A C 1
ATOM 571 O O . ALA A 1 80 ? 20.379 -1.495 -21.830 1.00 94.38 80 ALA A O 1
ATOM 572 N N . HIS A 1 81 ? 18.254 -1.205 -21.156 1.00 95.38 81 HIS A N 1
ATOM 573 C CA . HIS A 1 81 ? 17.790 -2.556 -21.478 1.00 95.38 81 HIS A CA 1
ATOM 574 C C . HIS A 1 81 ? 18.060 -2.931 -22.952 1.00 95.38 81 HIS A C 1
ATOM 576 O O . HIS A 1 81 ? 18.554 -4.022 -23.232 1.00 95.38 81 HIS A O 1
ATOM 582 N N . ARG A 1 82 ? 17.841 -2.002 -23.899 1.00 94.62 82 ARG A N 1
ATOM 583 C CA . ARG A 1 82 ? 18.100 -2.210 -25.334 1.00 94.62 82 ARG A CA 1
ATOM 584 C C . ARG A 1 82 ? 19.592 -2.259 -25.656 1.00 94.62 82 ARG A C 1
ATOM 586 O O . ARG A 1 82 ? 20.009 -3.077 -26.472 1.00 94.62 82 ARG A O 1
ATOM 593 N N . ARG A 1 83 ? 20.408 -1.415 -25.013 1.00 95.81 83 ARG A N 1
ATOM 594 C CA . ARG A 1 83 ? 21.878 -1.461 -25.148 1.00 95.81 83 ARG A CA 1
ATOM 595 C C . ARG A 1 83 ? 22.431 -2.806 -24.682 1.00 95.81 83 ARG A C 1
ATOM 597 O O . ARG A 1 83 ? 23.255 -3.386 -25.383 1.00 95.81 83 ARG A O 1
ATOM 604 N N . ILE A 1 84 ? 21.941 -3.311 -23.550 1.00 94.25 84 ILE A N 1
ATOM 605 C CA . ILE A 1 84 ? 22.316 -4.626 -23.017 1.00 94.25 84 ILE A CA 1
ATOM 606 C C . ILE A 1 84 ? 21.880 -5.734 -23.986 1.00 94.25 84 ILE A C 1
ATOM 608 O O . ILE A 1 84 ? 22.707 -6.562 -24.359 1.00 94.25 84 ILE A O 1
ATOM 612 N N . ALA A 1 85 ? 20.635 -5.706 -24.477 1.00 95.19 85 ALA A N 1
ATOM 613 C CA . ALA A 1 85 ? 20.128 -6.683 -25.445 1.00 95.19 85 ALA A CA 1
ATOM 614 C C . ALA A 1 85 ? 20.968 -6.741 -26.732 1.00 95.19 85 ALA A C 1
ATOM 616 O O . ALA A 1 85 ? 21.404 -7.814 -27.148 1.00 95.19 85 ALA A O 1
ATOM 617 N N . LEU A 1 86 ? 21.262 -5.585 -27.335 1.00 94.94 86 LEU A N 1
ATOM 618 C CA . LEU A 1 86 ? 22.112 -5.508 -28.526 1.00 94.94 86 LEU A CA 1
ATOM 619 C C . LEU A 1 86 ? 23.556 -5.941 -28.238 1.00 94.94 86 LEU A C 1
ATOM 621 O O . LEU A 1 86 ? 24.188 -6.545 -29.101 1.00 94.94 86 LEU A O 1
ATOM 625 N N . GLY A 1 87 ? 24.079 -5.651 -27.043 1.00 94.81 87 GLY A N 1
ATOM 626 C CA . GLY A 1 87 ? 25.389 -6.126 -26.597 1.00 94.81 87 GLY A CA 1
ATOM 627 C C . GLY A 1 87 ? 25.461 -7.652 -26.533 1.00 94.81 87 GLY A C 1
ATOM 628 O O . GLY A 1 87 ? 26.398 -8.236 -27.070 1.00 94.81 87 GLY A O 1
ATOM 629 N N . MET A 1 88 ? 24.439 -8.301 -25.965 1.00 93.81 88 MET A N 1
ATOM 630 C CA . MET A 1 88 ? 24.345 -9.765 -25.920 1.00 93.81 88 MET A CA 1
ATOM 631 C C . MET A 1 88 ? 24.272 -10.378 -27.323 1.00 93.81 88 MET A C 1
ATOM 633 O O . MET A 1 88 ? 24.999 -11.327 -27.609 1.00 93.81 88 MET A O 1
ATOM 637 N N . ILE A 1 89 ? 23.461 -9.805 -28.223 1.00 93.69 89 ILE A N 1
ATOM 638 C CA . ILE A 1 89 ? 23.374 -10.262 -29.622 1.00 93.69 89 ILE A CA 1
ATOM 639 C C . ILE A 1 89 ? 24.732 -10.145 -30.320 1.00 93.69 89 ILE A C 1
ATOM 641 O O . ILE A 1 89 ? 25.127 -11.054 -31.037 1.00 93.69 89 ILE A O 1
ATOM 645 N N . ARG A 1 90 ? 25.477 -9.056 -30.112 1.00 90.75 90 ARG A N 1
ATOM 646 C CA . ARG A 1 90 ? 26.814 -8.906 -30.712 1.00 90.75 90 ARG A CA 1
ATOM 647 C C . ARG A 1 90 ? 27.826 -9.901 -30.147 1.00 90.75 90 ARG A C 1
ATOM 649 O O . ARG A 1 90 ? 28.685 -10.355 -30.891 1.00 90.75 90 ARG A O 1
ATOM 656 N N . LEU A 1 91 ? 27.731 -10.221 -28.856 1.00 92.12 91 LEU A N 1
ATOM 657 C CA . LEU A 1 91 ? 28.666 -11.123 -28.186 1.00 92.12 91 LEU A CA 1
ATOM 658 C C . LEU A 1 91 ? 28.440 -12.593 -28.570 1.00 92.12 91 LEU A C 1
ATOM 660 O O . LEU A 1 91 ? 29.407 -13.316 -28.781 1.00 92.12 91 LEU A O 1
ATOM 664 N N . PHE A 1 92 ? 27.180 -13.027 -28.676 1.00 87.75 92 PHE A N 1
ATOM 665 C CA . PHE A 1 92 ? 26.827 -14.434 -28.916 1.00 87.75 92 PHE A CA 1
ATOM 666 C C . PHE A 1 92 ? 26.295 -14.723 -30.327 1.00 87.75 92 PHE A C 1
ATOM 668 O O . PHE A 1 92 ? 26.360 -15.856 -30.786 1.00 87.75 92 PHE A O 1
ATOM 675 N N . GLY A 1 93 ? 25.769 -13.724 -31.034 1.00 76.38 93 GLY A N 1
ATOM 676 C CA . GLY A 1 93 ? 25.207 -13.876 -32.382 1.00 76.38 93 GLY A CA 1
ATOM 677 C C . GLY A 1 93 ? 26.242 -13.823 -33.508 1.00 76.38 93 GLY A C 1
ATOM 678 O O . GLY A 1 93 ? 25.921 -14.172 -34.636 1.00 76.38 93 GLY A O 1
ATOM 679 N N . ALA A 1 94 ? 27.486 -13.421 -33.226 1.00 62.19 94 ALA A N 1
ATOM 680 C CA . ALA A 1 94 ? 28.550 -13.346 -34.230 1.00 62.19 94 ALA A CA 1
ATOM 681 C C . ALA A 1 94 ? 29.185 -14.710 -34.582 1.00 62.19 94 ALA A C 1
ATOM 683 O O . ALA A 1 94 ? 29.979 -14.775 -35.513 1.00 62.19 94 ALA A O 1
ATOM 684 N N . SER A 1 95 ? 28.863 -15.788 -33.857 1.00 61.66 95 SER A N 1
ATOM 685 C CA . SER A 1 95 ? 29.493 -17.113 -34.006 1.00 61.66 95 SER A CA 1
ATOM 686 C C . SER A 1 95 ? 28.610 -18.187 -34.661 1.00 61.66 95 SER A C 1
ATOM 688 O O . SER A 1 95 ? 28.969 -19.360 -34.626 1.00 61.66 95 SER A O 1
ATOM 690 N N . SER A 1 96 ? 27.460 -17.825 -35.242 1.00 58.94 96 SER A N 1
ATOM 691 C CA . SER A 1 96 ? 26.521 -18.778 -35.874 1.00 58.94 96 SER A CA 1
ATOM 692 C C . SER A 1 96 ? 26.216 -18.493 -37.356 1.00 58.94 96 SER A C 1
ATOM 694 O O . SER A 1 96 ? 25.164 -18.889 -37.853 1.00 58.94 96 SER A O 1
ATOM 696 N N . GLY A 1 97 ? 27.144 -17.847 -38.071 1.00 51.94 97 GLY A N 1
ATOM 697 C CA . GLY A 1 97 ? 27.117 -17.682 -39.531 1.00 51.94 97 GLY A CA 1
ATOM 698 C C . GLY A 1 97 ? 28.350 -18.278 -40.185 1.00 51.94 97 GLY A C 1
ATOM 699 O O . GLY A 1 97 ? 29.454 -17.972 -39.683 1.00 51.94 97 GLY A O 1
#

Radius of gyration: 22.87 Å; chains: 1; bounding box: 52×25×63 Å

Secondary structure (DSSP, 8-state):
---TT--HHHHHHHHHHHHHHHHHHH-SS-HHHHHTHHHHHHHHTTSS-HHHHHHHHS-HHHHHHHHHHHHHHHHHHTTHHHHHHHHHHHHHGGG--

pLDDT: mean 89.27, std 10.94, range [45.69, 97.31]

Sequence (97 aa):
MAAAGQPVPVLVVAAVAVLCVVWWIFEPLPIPVTSLLPLAVLPLAGVLTPAEVGQAYGSPLILLLLGGFLLSRSMEASGAHRRIALGMIRLFGASSG